Protein AF-A0A2V9PXF9-F1 (afdb_monomer_lite)

Secondary structure (DSSP, 8-state):
-B---EEEETTEEEEEEEETTTTHHHH---B--TTPPPEEETTEEEEE-SS-EEEE----

Radius of gyration: 11.65 Å; chains: 1; bounding box: 27×22×29 Å

Foldseek 3Di:
DWDKDWDADPVDNVGTPDILVVDVVPRTHAAADPPDDWDDDPQKTWDDHDPDIHIDHDDD

Sequence (60 aa):
QPAVLRAFDATDLGRELYNSNQNFSRDKAGKAVKFVVPTVVNGKVYVGTQDELTVYGLLQ

Structure (mmCIF, N/CA/C/O backbone):
data_AF-A0A2V9PXF9-F1
#
_entry.id   AF-A0A2V9PXF9-F1
#
loop_
_atom_site.group_PDB
_atom_site.id
_atom_site.type_symbol
_atom_site.label_atom_id
_atom_site.label_alt_id
_atom_site.label_comp_id
_atom_site.label_asym_id
_atom_site.label_entity_id
_atom_site.label_seq_id
_atom_site.pdbx_PDB_ins_code
_atom_site.Cartn_x
_atom_site.Cartn_y
_atom_site.Cartn_z
_atom_site.occupancy
_atom_site.B_iso_or_equiv
_atom_site.auth_seq_id
_atom_site.auth_comp_id
_atom_site.auth_asym_id
_atom_site.auth_atom_id
_atom_site.pdbx_PDB_model_num
ATOM 1 N N . GLN A 1 1 ? 1.439 -0.425 15.006 1.00 89.75 1 GLN A N 1
ATOM 2 C CA . GLN A 1 1 ? 1.572 0.629 13.980 1.00 89.75 1 GLN A CA 1
ATOM 3 C C . GLN A 1 1 ? 0.728 0.227 12.777 1.00 89.75 1 GLN A C 1
ATOM 5 O O . GLN A 1 1 ? 0.679 -0.974 12.515 1.00 89.75 1 GLN A O 1
ATOM 10 N N . PRO A 1 2 ? 0.018 1.156 12.115 1.00 93.69 2 PRO A N 1
ATOM 11 C CA . PRO A 1 2 ? -0.725 0.858 10.890 1.00 93.69 2 PRO A CA 1
ATOM 12 C C . PRO A 1 2 ? 0.177 0.313 9.783 1.00 93.69 2 PRO A C 1
ATOM 14 O O . PRO A 1 2 ? 1.351 0.687 9.717 1.00 93.69 2 PRO A O 1
ATOM 17 N N . ALA A 1 3 ? -0.364 -0.540 8.916 1.00 95.25 3 ALA A N 1
ATOM 18 C CA . ALA A 1 3 ? 0.280 -0.836 7.641 1.00 95.25 3 ALA A CA 1
ATOM 19 C C . ALA A 1 3 ? 0.294 0.423 6.754 1.00 95.25 3 ALA A C 1
ATOM 21 O O . ALA A 1 3 ? -0.586 1.278 6.858 1.00 95.25 3 ALA A O 1
ATOM 22 N N . VAL A 1 4 ? 1.305 0.541 5.893 1.00 95.62 4 VAL A N 1
ATOM 23 C CA . VAL A 1 4 ? 1.405 1.631 4.916 1.00 95.62 4 VAL A CA 1
ATOM 24 C C . VAL A 1 4 ? 1.470 1.011 3.532 1.00 95.62 4 VAL A C 1
ATOM 26 O O . VAL A 1 4 ? 2.411 0.273 3.237 1.00 95.62 4 VAL A O 1
ATOM 29 N N . LEU A 1 5 ? 0.483 1.314 2.690 1.00 95.56 5 LEU A N 1
ATOM 30 C CA . LEU A 1 5 ? 0.543 0.971 1.277 1.00 95.56 5 LEU A CA 1
ATOM 31 C C . LEU A 1 5 ? 1.334 2.053 0.546 1.00 95.56 5 LEU A C 1
ATOM 33 O O . LEU A 1 5 ? 1.035 3.238 0.683 1.00 95.56 5 LEU A O 1
ATOM 37 N N . ARG A 1 6 ? 2.311 1.635 -0.257 1.00 96.44 6 ARG A N 1
ATOM 38 C CA . ARG A 1 6 ? 3.014 2.489 -1.216 1.00 96.44 6 ARG A CA 1
ATOM 39 C C . ARG A 1 6 ? 2.912 1.864 -2.596 1.00 96.44 6 ARG A C 1
ATOM 41 O O . ARG A 1 6 ? 3.144 0.664 -2.737 1.00 96.44 6 ARG A O 1
ATOM 48 N N . ALA A 1 7 ? 2.569 2.670 -3.587 1.00 95.94 7 ALA A N 1
ATOM 49 C CA . ALA A 1 7 ? 2.547 2.277 -4.986 1.00 95.94 7 ALA A CA 1
ATOM 50 C C . ALA A 1 7 ? 3.537 3.144 -5.761 1.00 95.94 7 ALA A C 1
ATOM 52 O O . ALA A 1 7 ? 3.585 4.358 -5.568 1.00 95.94 7 ALA A O 1
ATOM 53 N N . PHE A 1 8 ? 4.301 2.515 -6.646 1.00 97.31 8 PHE A N 1
ATOM 54 C CA . PHE A 1 8 ? 5.329 3.152 -7.465 1.00 97.31 8 PHE A CA 1
ATOM 55 C C . PHE A 1 8 ? 5.049 2.894 -8.939 1.00 97.31 8 PHE A C 1
ATOM 57 O O . PHE A 1 8 ? 4.323 1.956 -9.283 1.00 97.31 8 PHE A O 1
ATOM 64 N N . ASP A 1 9 ? 5.641 3.713 -9.800 1.00 97.12 9 ASP A N 1
ATOM 65 C CA . ASP A 1 9 ? 5.726 3.392 -11.216 1.00 97.12 9 ASP A CA 1
ATOM 66 C C . ASP A 1 9 ? 6.563 2.115 -11.394 1.00 97.12 9 ASP A C 1
ATOM 68 O O . ASP A 1 9 ? 7.668 1.994 -10.863 1.00 97.12 9 ASP A O 1
ATOM 72 N N . ALA A 1 10 ? 6.027 1.136 -12.125 1.00 96.25 10 ALA A N 1
ATOM 73 C CA . ALA A 1 10 ? 6.695 -0.145 -12.343 1.00 96.25 10 ALA A CA 1
ATOM 74 C C . ALA A 1 10 ? 7.982 -0.014 -13.178 1.00 96.25 10 ALA A C 1
ATOM 76 O O . ALA A 1 10 ? 8.814 -0.919 -13.157 1.00 96.25 10 ALA A O 1
ATOM 77 N N . THR A 1 11 ? 8.140 1.092 -13.911 1.00 98.38 11 THR A N 1
ATOM 78 C CA . THR A 1 11 ? 9.325 1.382 -14.729 1.00 98.38 11 THR A CA 1
ATOM 79 C C . THR A 1 11 ? 10.342 2.286 -14.032 1.00 98.38 11 THR A C 1
ATOM 81 O O . THR A 1 11 ? 11.499 2.320 -14.447 1.00 98.38 11 THR A O 1
ATOM 84 N N . ASP A 1 12 ? 9.940 2.974 -12.959 1.00 97.62 12 ASP A N 1
ATOM 85 C CA . ASP A 1 12 ? 10.785 3.893 -12.194 1.00 97.62 12 ASP A CA 1
ATOM 86 C C . ASP A 1 12 ? 10.388 3.913 -10.706 1.00 97.62 12 ASP A C 1
ATOM 88 O O . ASP A 1 12 ? 9.450 4.593 -10.287 1.00 97.62 12 ASP A O 1
ATOM 92 N N . LEU A 1 13 ? 11.160 3.212 -9.870 1.00 96.12 13 LEU A N 1
ATOM 93 C CA . LEU A 1 13 ? 10.941 3.178 -8.418 1.00 96.12 13 LEU A CA 1
ATOM 94 C C . LEU A 1 13 ? 11.257 4.512 -7.717 1.00 96.12 13 LEU A C 1
ATOM 96 O O . LEU A 1 13 ? 10.914 4.673 -6.545 1.00 96.12 13 LEU A O 1
ATOM 100 N N . GLY A 1 14 ? 11.881 5.476 -8.406 1.00 98.00 14 GLY A N 1
ATOM 101 C CA . GLY A 1 14 ? 12.027 6.849 -7.921 1.00 98.00 14 GLY A CA 1
ATOM 102 C C . GLY A 1 14 ? 10.708 7.627 -7.920 1.00 98.00 14 GLY A C 1
ATOM 103 O O . GLY A 1 14 ? 10.592 8.647 -7.237 1.00 98.00 14 GLY A O 1
ATOM 104 N N . ARG A 1 15 ? 9.690 7.136 -8.638 1.00 98.00 15 ARG A N 1
ATOM 105 C CA . ARG A 1 15 ? 8.382 7.774 -8.784 1.00 98.00 15 ARG A CA 1
ATOM 106 C C . ARG A 1 15 ? 7.316 7.070 -7.937 1.00 98.00 15 ARG A C 1
ATOM 108 O O . ARG A 1 15 ? 6.683 6.108 -8.370 1.00 98.00 15 ARG A O 1
ATOM 115 N N . GLU A 1 16 ? 7.067 7.583 -6.730 1.00 97.38 16 GLU A N 1
ATOM 116 C CA . GLU A 1 16 ? 5.925 7.161 -5.898 1.00 97.38 16 GLU A CA 1
ATOM 117 C C . GLU A 1 16 ? 4.616 7.727 -6.484 1.00 97.38 16 GLU A C 1
ATOM 119 O O . GLU A 1 16 ? 4.474 8.936 -6.668 1.00 97.38 16 GLU A O 1
ATOM 124 N N . LEU A 1 17 ? 3.659 6.851 -6.797 1.00 95.38 17 LEU A N 1
ATOM 125 C CA . LEU A 1 17 ? 2.345 7.211 -7.342 1.00 95.38 17 LEU A CA 1
ATOM 126 C C . LEU A 1 17 ? 1.321 7.467 -6.235 1.00 95.38 17 LEU A C 1
ATOM 128 O O . LEU A 1 17 ? 0.445 8.316 -6.377 1.00 95.38 17 LEU A O 1
ATOM 132 N N . TYR A 1 18 ? 1.412 6.709 -5.143 1.00 96.06 18 TYR A N 1
ATOM 133 C CA . TYR A 1 18 ? 0.472 6.785 -4.033 1.00 96.06 18 TYR A CA 1
ATOM 134 C C . TYR A 1 18 ? 1.096 6.264 -2.741 1.00 96.06 18 TYR A C 1
ATOM 136 O O . TYR A 1 18 ? 1.869 5.304 -2.749 1.00 96.06 18 TYR A O 1
ATOM 144 N N . ASN A 1 19 ? 0.693 6.859 -1.621 1.00 96.38 19 ASN A N 1
ATOM 145 C CA . ASN A 1 19 ? 1.040 6.402 -0.285 1.00 96.38 19 ASN A CA 1
ATOM 146 C C . ASN A 1 19 ? -0.144 6.624 0.658 1.00 96.38 19 ASN A C 1
ATOM 148 O O . ASN A 1 19 ? -0.668 7.733 0.740 1.00 96.38 19 ASN A O 1
ATOM 152 N N . SER A 1 20 ? -0.540 5.598 1.412 1.00 96.50 20 SER A N 1
ATOM 153 C CA . SER A 1 20 ? -1.697 5.667 2.317 1.00 96.50 20 SER A CA 1
ATOM 154 C C . SER A 1 20 ? -1.546 6.685 3.457 1.00 96.50 20 SER A C 1
ATOM 156 O O . SER A 1 20 ? -2.518 7.018 4.130 1.00 96.50 20 SER A O 1
ATOM 158 N N . ASN A 1 21 ? -0.344 7.225 3.677 1.00 96.25 21 ASN A N 1
ATOM 159 C CA . ASN A 1 21 ? -0.117 8.330 4.608 1.00 96.25 21 ASN A CA 1
ATOM 160 C C . ASN A 1 21 ? -0.399 9.717 4.004 1.00 96.25 21 ASN A C 1
ATOM 162 O O . ASN A 1 21 ? -0.480 10.677 4.766 1.00 96.25 21 ASN A O 1
ATOM 166 N N . GLN A 1 22 ? -0.565 9.849 2.681 1.00 95.50 22 GLN A N 1
ATOM 167 C CA . GLN A 1 22 ? -0.890 11.130 2.029 1.00 95.50 22 GLN A CA 1
ATOM 168 C C . GLN A 1 22 ? -2.234 11.691 2.514 1.00 95.50 22 GLN A C 1
ATOM 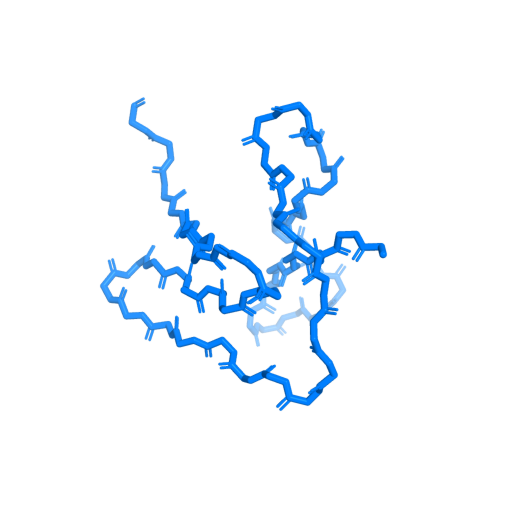170 O O . GLN A 1 22 ? -2.381 12.901 2.655 1.00 95.50 22 GLN A O 1
ATOM 175 N N . ASN A 1 23 ? -3.200 10.816 2.814 1.00 95.94 23 ASN A N 1
ATOM 176 C CA . ASN A 1 23 ? -4.455 11.179 3.464 1.00 95.94 23 ASN A CA 1
ATOM 177 C C . ASN A 1 23 ? -4.798 10.168 4.565 1.00 95.94 23 ASN A C 1
ATOM 179 O O . ASN A 1 23 ? -5.656 9.300 4.411 1.00 95.94 23 ASN A O 1
ATO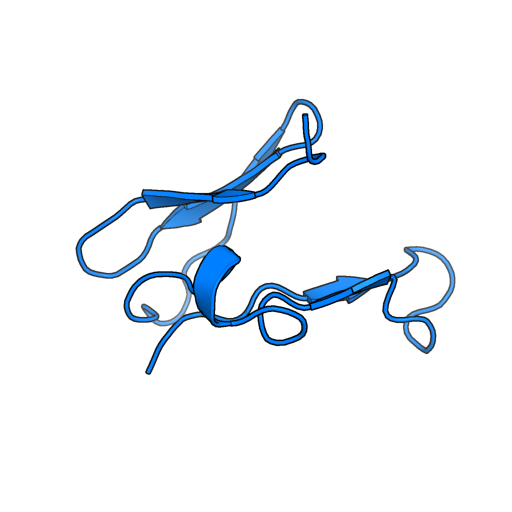M 183 N N . PHE A 1 24 ? -4.111 10.295 5.697 1.00 94.38 24 PHE A N 1
ATOM 184 C CA . PHE A 1 24 ? -4.211 9.337 6.794 1.00 94.38 24 PHE A CA 1
ATOM 185 C C . PHE A 1 24 ? -5.631 9.183 7.366 1.00 94.38 24 PHE A C 1
ATOM 187 O O . PHE A 1 24 ? -5.983 8.102 7.820 1.00 94.38 24 PHE A O 1
ATOM 194 N N . SER A 1 25 ? -6.476 10.219 7.358 1.00 95.75 25 SER A N 1
ATOM 195 C CA . SER A 1 25 ? -7.840 10.088 7.895 1.00 95.75 25 SER A CA 1
ATOM 196 C C . SER A 1 25 ? -8.726 9.176 7.044 1.00 95.75 25 SER A C 1
ATOM 198 O O . SER A 1 25 ? -9.603 8.513 7.592 1.00 95.75 25 SER A O 1
ATOM 200 N N . ARG A 1 26 ? -8.485 9.122 5.729 1.00 95.12 26 ARG A N 1
ATOM 201 C CA . ARG A 1 26 ? -9.265 8.327 4.771 1.00 95.12 26 ARG A CA 1
ATOM 202 C C . ARG A 1 26 ? -8.616 6.983 4.435 1.00 95.12 26 ARG A C 1
ATOM 204 O O . ARG A 1 26 ? -9.330 6.009 4.240 1.00 95.12 26 ARG A O 1
ATOM 211 N N . ASP A 1 27 ? -7.286 6.935 4.370 1.00 96.62 27 ASP A N 1
ATOM 212 C CA . ASP A 1 27 ? -6.521 5.808 3.810 1.00 96.62 27 ASP A CA 1
ATOM 213 C C . ASP A 1 27 ? -5.789 4.941 4.848 1.00 96.62 27 ASP A C 1
ATOM 215 O O . ASP A 1 27 ? -5.094 3.980 4.495 1.00 96.62 27 ASP A O 1
ATOM 219 N N . LYS A 1 28 ? -5.903 5.265 6.139 1.00 96.50 28 LYS A N 1
ATOM 220 C CA . LYS A 1 28 ? -5.255 4.497 7.208 1.00 96.50 28 LYS A CA 1
ATOM 221 C C . LYS A 1 28 ? -5.751 3.046 7.225 1.00 96.50 28 LYS A C 1
ATOM 223 O O . LYS A 1 28 ? -6.934 2.799 7.426 1.00 96.50 2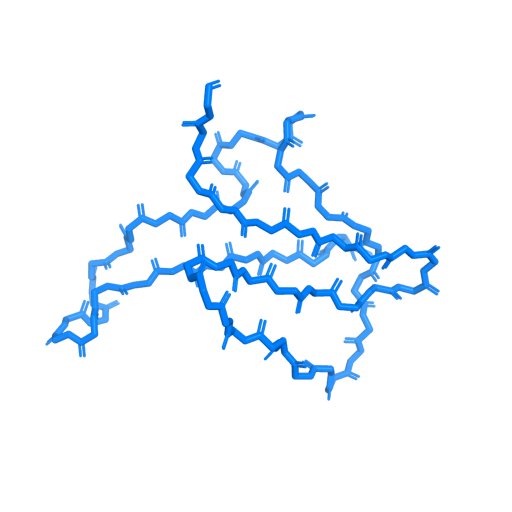8 LYS A O 1
ATOM 228 N N . ALA A 1 29 ? -4.811 2.106 7.119 1.00 96.06 29 ALA A N 1
ATOM 229 C CA . ALA A 1 29 ? -5.046 0.684 7.367 1.00 96.06 29 ALA A CA 1
ATOM 230 C C . ALA A 1 29 ? -5.041 0.324 8.862 1.00 96.06 29 ALA A C 1
ATOM 232 O O . ALA A 1 29 ? -4.537 1.064 9.719 1.00 96.06 29 ALA A O 1
ATOM 233 N N . GLY A 1 30 ? -5.502 -0.889 9.149 1.00 96.19 30 GLY A N 1
ATOM 234 C CA . GLY A 1 30 ? -5.348 -1.563 10.429 1.00 96.19 30 GLY A CA 1
ATOM 235 C C . GLY A 1 30 ? -3.895 -1.871 10.803 1.00 96.19 30 GLY A C 1
ATOM 236 O O . GLY A 1 30 ? -2.923 -1.534 10.112 1.00 96.19 30 GLY A O 1
ATOM 237 N N . LYS A 1 31 ? -3.722 -2.498 11.971 1.00 97.12 31 LYS A N 1
ATOM 238 C CA . LYS A 1 31 ? -2.393 -2.762 12.545 1.00 97.12 31 LYS A CA 1
ATOM 239 C C . LYS A 1 31 ? -1.618 -3.772 11.695 1.00 97.12 31 LYS A C 1
ATOM 241 O O . LYS A 1 31 ? -2.114 -4.853 11.392 1.00 97.12 31 LYS A O 1
ATOM 246 N N . ALA A 1 32 ? -0.376 -3.431 11.356 1.00 94.94 32 ALA A N 1
ATOM 247 C CA . ALA A 1 32 ? 0.472 -4.257 10.508 1.00 94.94 32 ALA A CA 1
ATOM 248 C C . ALA A 1 32 ? 0.797 -5.618 11.145 1.00 94.94 32 ALA A C 1
ATOM 250 O O . ALA A 1 32 ? 1.155 -5.698 12.322 1.00 94.94 32 ALA A O 1
ATOM 251 N N . VAL A 1 33 ? 0.765 -6.665 10.320 1.00 95.19 33 VAL A N 1
ATOM 252 C CA . VAL A 1 33 ? 1.254 -8.011 10.640 1.00 95.19 33 VAL A CA 1
ATOM 253 C C . VAL A 1 33 ? 2.518 -8.265 9.813 1.00 95.19 33 VAL A C 1
ATOM 255 O O . VAL A 1 33 ? 2.589 -7.900 8.639 1.00 95.19 33 VAL A O 1
ATOM 258 N N . LYS A 1 34 ? 3.554 -8.849 10.423 1.00 92.00 34 LYS A N 1
ATOM 259 C CA . LYS A 1 34 ? 4.821 -9.117 9.726 1.00 92.00 34 LYS A CA 1
ATOM 260 C C . LYS A 1 34 ? 4.646 -10.212 8.672 1.00 92.00 34 LYS A C 1
ATOM 262 O O . LYS A 1 34 ? 3.932 -11.179 8.906 1.00 92.00 34 LYS A O 1
ATOM 267 N N . PHE A 1 35 ? 5.361 -10.066 7.556 1.00 90.38 35 PHE A N 1
ATOM 268 C CA . PHE A 1 35 ? 5.429 -11.046 6.461 1.00 90.38 35 PHE A CA 1
ATOM 269 C C . PHE A 1 35 ? 4.092 -11.351 5.764 1.00 90.38 35 PHE A C 1
ATOM 271 O O . PHE A 1 35 ? 3.975 -12.362 5.077 1.00 90.38 35 PHE A O 1
ATOM 278 N N . VAL A 1 36 ? 3.093 -10.474 5.897 1.00 90.38 36 VAL A N 1
ATOM 279 C CA . VAL A 1 36 ? 1.858 -10.573 5.112 1.00 90.38 36 VAL A CA 1
ATOM 280 C C . VAL A 1 36 ? 2.106 -10.057 3.699 1.00 90.38 36 VAL A C 1
ATOM 282 O O . VAL A 1 36 ? 2.645 -8.965 3.514 1.00 90.38 36 VAL A O 1
ATOM 285 N N . VAL A 1 37 ? 1.690 -10.842 2.707 1.00 94.12 37 VAL A N 1
ATOM 286 C CA . VAL A 1 37 ? 1.756 -10.474 1.290 1.00 94.12 37 VAL A CA 1
ATOM 287 C C . VAL A 1 37 ? 0.386 -9.939 0.859 1.00 94.12 37 VAL A C 1
ATOM 289 O O . VAL A 1 37 ? -0.605 -10.662 0.989 1.00 94.12 37 VAL A O 1
ATOM 292 N N . PRO A 1 38 ? 0.284 -8.689 0.369 1.00 95.31 38 PRO A N 1
ATOM 293 C CA . PRO A 1 38 ? -0.974 -8.166 -0.146 1.00 95.31 38 PRO A CA 1
ATOM 294 C C . PRO A 1 38 ? -1.352 -8.859 -1.460 1.00 95.31 38 PRO A C 1
ATOM 296 O O . PRO A 1 38 ? -0.487 -9.216 -2.259 1.00 95.31 38 PRO A O 1
ATOM 299 N N . THR A 1 39 ? -2.650 -9.021 -1.710 1.00 97.38 39 THR A N 1
ATOM 300 C CA . THR A 1 39 ? -3.153 -9.550 -2.990 1.00 97.38 39 THR A CA 1
ATOM 301 C C . THR A 1 39 ? -3.599 -8.398 -3.879 1.00 97.38 39 THR A C 1
ATOM 303 O O . THR A 1 39 ? -4.305 -7.506 -3.414 1.00 97.38 39 THR A O 1
ATOM 306 N N . VAL A 1 40 ? -3.213 -8.410 -5.156 1.00 96.69 40 VAL A N 1
ATOM 307 C CA . VAL A 1 40 ? -3.620 -7.391 -6.135 1.00 96.69 40 VAL A CA 1
ATOM 308 C C . VAL A 1 40 ? -4.463 -8.046 -7.218 1.00 96.69 40 VAL A C 1
ATOM 310 O O . VAL A 1 40 ? -4.000 -8.961 -7.893 1.00 96.69 40 VAL A O 1
ATOM 313 N N . VAL A 1 41 ? -5.704 -7.589 -7.385 1.00 97.81 41 VAL A N 1
ATOM 314 C CA . VAL A 1 41 ? -6.620 -8.119 -8.405 1.00 97.81 41 VAL A CA 1
ATOM 315 C C . VAL A 1 41 ? -7.662 -7.072 -8.789 1.00 97.81 41 VAL A C 1
ATOM 317 O O . VAL A 1 41 ? -8.120 -6.307 -7.942 1.00 97.81 41 VAL A O 1
ATOM 320 N N . ASN A 1 42 ? -8.035 -7.020 -10.072 1.00 95.94 42 ASN A N 1
ATOM 321 C CA . ASN A 1 42 ? -9.078 -6.132 -10.608 1.00 95.94 42 ASN A CA 1
ATOM 322 C C . ASN A 1 42 ? -8.923 -4.654 -10.190 1.00 95.94 42 ASN A C 1
ATOM 324 O O . ASN A 1 42 ? -9.896 -3.997 -9.823 1.00 95.94 42 ASN A O 1
ATOM 328 N N . GLY A 1 43 ? -7.687 -4.140 -10.201 1.00 94.69 43 GLY A N 1
ATOM 329 C CA . GLY A 1 43 ? -7.390 -2.749 -9.834 1.00 94.69 43 GLY A CA 1
ATOM 330 C C . GLY A 1 43 ? -7.505 -2.439 -8.337 1.00 94.69 43 GLY A C 1
ATOM 331 O O . GLY A 1 43 ? -7.592 -1.269 -7.968 1.00 94.69 43 GLY A O 1
ATOM 332 N N . LYS A 1 44 ? -7.523 -3.463 -7.476 1.00 96.88 44 LYS A N 1
ATOM 333 C CA . LYS A 1 44 ? -7.601 -3.323 -6.019 1.00 96.88 44 LYS A CA 1
ATOM 334 C C . LYS A 1 44 ? -6.436 -4.012 -5.321 1.00 96.88 44 LYS A C 1
ATOM 336 O O . LYS A 1 44 ? -5.963 -5.050 -5.782 1.00 96.88 44 LYS A O 1
ATOM 341 N N . VAL A 1 45 ? -6.016 -3.451 -4.189 1.00 97.44 45 VAL A N 1
ATOM 342 C CA . VAL A 1 45 ? -4.989 -4.017 -3.303 1.00 97.44 45 VAL A CA 1
ATOM 343 C C . VAL A 1 45 ? -5.638 -4.415 -1.985 1.00 97.44 45 VAL A C 1
ATOM 345 O O . VAL A 1 45 ? -6.208 -3.578 -1.291 1.00 97.44 45 VAL A O 1
ATOM 348 N N . TYR A 1 46 ? -5.535 -5.692 -1.642 1.00 97.62 46 TYR A N 1
ATOM 349 C CA . TYR A 1 46 ? -6.120 -6.297 -0.453 1.00 97.62 4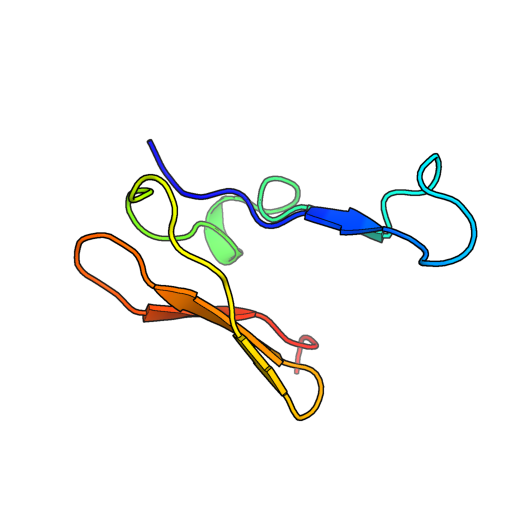6 TYR A CA 1
ATOM 350 C C . TYR A 1 46 ? -5.019 -6.534 0.578 1.00 97.62 46 TYR A C 1
ATOM 352 O O . TYR A 1 46 ? -4.089 -7.308 0.333 1.00 97.62 46 TYR A O 1
ATOM 360 N N . VAL A 1 47 ? -5.119 -5.865 1.725 1.00 97.06 47 VAL A N 1
ATOM 361 C CA . VAL A 1 47 ? -4.124 -5.898 2.799 1.00 97.06 47 VAL A CA 1
ATOM 362 C C . VAL A 1 47 ? -4.751 -6.518 4.042 1.00 97.06 47 VAL A C 1
ATOM 364 O O . VAL A 1 47 ? -5.601 -5.910 4.691 1.00 97.06 47 VAL A O 1
ATOM 367 N N . GLY A 1 48 ? -4.324 -7.735 4.382 1.00 96.44 48 GLY A N 1
ATOM 368 C CA . GLY A 1 48 ? -4.670 -8.353 5.660 1.00 96.44 48 GLY A CA 1
ATOM 369 C C . GLY A 1 48 ? -3.926 -7.664 6.801 1.00 96.44 48 GLY A C 1
ATOM 370 O O . GLY A 1 48 ? -2.696 -7.582 6.786 1.00 96.44 48 GLY A O 1
ATOM 371 N N . THR A 1 49 ? -4.665 -7.161 7.782 1.00 96.12 49 THR A N 1
ATOM 372 C CA . THR A 1 49 ? -4.116 -6.562 9.003 1.00 96.12 49 THR A CA 1
ATOM 373 C C . THR A 1 49 ? -4.480 -7.431 10.211 1.00 96.12 49 THR A C 1
ATOM 375 O O . THR A 1 49 ? -5.036 -8.516 10.052 1.00 96.12 49 THR A O 1
ATOM 378 N N . GLN A 1 50 ? -4.114 -7.013 11.423 1.00 96.75 50 GLN A N 1
ATOM 379 C CA . GLN A 1 50 ? -4.310 -7.826 12.626 1.00 96.75 50 GLN A CA 1
ATOM 380 C C . GLN A 1 50 ? -5.786 -8.167 12.902 1.00 96.75 50 GLN A C 1
ATOM 382 O O . GLN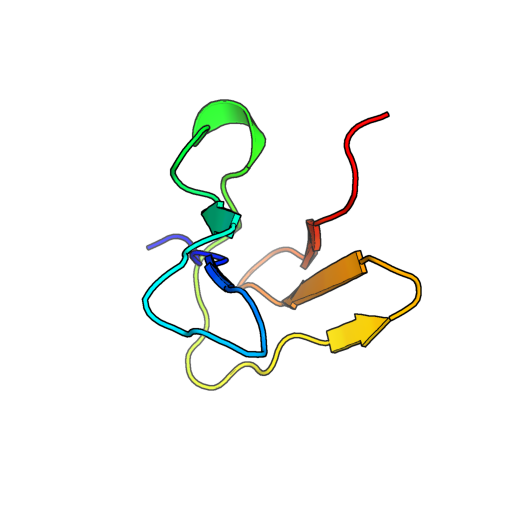 A 1 50 ? -6.078 -9.261 13.379 1.00 96.75 50 GLN A O 1
ATOM 387 N N . ASP A 1 51 ? -6.686 -7.224 12.647 1.00 95.75 51 ASP A N 1
ATOM 388 C CA . ASP A 1 51 ? -8.092 -7.263 13.053 1.00 95.75 51 ASP A CA 1
ATOM 389 C C . ASP A 1 51 ? -9.070 -6.881 11.929 1.00 95.75 51 ASP A C 1
ATOM 391 O O . ASP A 1 51 ? -10.281 -7.008 12.101 1.00 95.75 51 ASP A O 1
ATOM 395 N N . GLU A 1 52 ? -8.568 -6.477 10.760 1.00 95.88 52 GLU A N 1
ATOM 396 C CA . GLU A 1 52 ? -9.393 -6.090 9.614 1.00 95.88 52 GLU A CA 1
ATOM 397 C C . GLU A 1 52 ? -8.719 -6.381 8.261 1.00 95.88 52 GLU A C 1
ATOM 399 O O . GLU A 1 52 ? -7.498 -6.547 8.156 1.00 95.88 52 GLU A O 1
ATOM 404 N N . LEU A 1 53 ? -9.526 -6.403 7.199 1.00 96.31 53 LEU A N 1
ATOM 405 C CA . LEU A 1 53 ? -9.070 -6.380 5.811 1.00 96.31 53 LEU A CA 1
ATOM 406 C C . LEU A 1 53 ? -9.200 -4.952 5.269 1.00 96.31 53 LEU A C 1
ATOM 408 O O . LEU A 1 53 ? -10.314 -4.464 5.086 1.00 96.31 53 LEU A O 1
ATOM 412 N N . THR A 1 54 ? -8.080 -4.304 4.955 1.00 96.69 54 THR A N 1
ATOM 413 C CA . THR A 1 54 ? -8.082 -2.996 4.287 1.00 96.69 54 THR A CA 1
ATOM 414 C C . THR A 1 54 ? -7.993 -3.197 2.773 1.00 96.69 54 THR A C 1
ATOM 416 O O . THR A 1 54 ? -7.127 -3.930 2.290 1.00 96.69 54 THR A O 1
ATOM 419 N N . VAL A 1 55 ? -8.877 -2.551 2.006 1.00 96.88 55 VAL A N 1
ATOM 420 C CA . VAL A 1 55 ? -8.908 -2.651 0.537 1.00 96.88 55 VAL A CA 1
ATOM 421 C C . VAL A 1 55 ? -8.713 -1.274 -0.083 1.00 96.88 55 VAL A C 1
ATOM 423 O O . VAL A 1 55 ? -9.485 -0.357 0.181 1.00 96.88 55 VAL A O 1
ATOM 426 N N . TYR A 1 56 ? -7.707 -1.150 -0.943 1.00 96.94 56 TYR A N 1
ATOM 427 C CA . TYR A 1 56 ? -7.398 0.072 -1.683 1.00 96.94 56 TYR A CA 1
ATOM 428 C C . TYR A 1 56 ? -7.808 -0.058 -3.149 1.00 96.94 56 TYR A C 1
ATOM 430 O O . TYR A 1 56 ? -7.694 -1.136 -3.732 1.00 96.94 56 TYR A O 1
ATOM 438 N N . GLY A 1 57 ? -8.246 1.044 -3.757 1.00 95.12 57 GLY A N 1
ATOM 439 C CA . GLY A 1 57 ? -8.628 1.131 -5.166 1.00 95.12 57 GLY A CA 1
ATOM 440 C C . GLY A 1 57 ? -8.825 2.583 -5.604 1.00 95.12 57 GLY A C 1
ATOM 441 O O . GLY A 1 57 ? -8.561 3.509 -4.835 1.00 95.12 57 GLY A O 1
ATOM 442 N N . LEU A 1 58 ? -9.284 2.781 -6.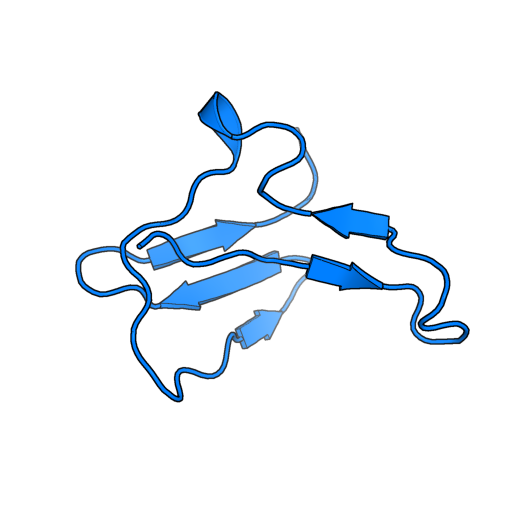840 1.00 92.88 58 LEU A N 1
ATOM 443 C CA . LEU A 1 58 ? -9.637 4.109 -7.350 1.00 92.88 58 LEU A CA 1
ATOM 444 C C . LEU A 1 58 ? -10.763 4.733 -6.511 1.00 92.88 58 LEU A C 1
ATOM 446 O O . LEU A 1 58 ? -11.701 4.040 -6.116 1.00 92.88 58 LEU A O 1
ATOM 450 N N . LEU A 1 59 ? -10.660 6.040 -6.256 1.00 88.12 59 LEU A N 1
ATOM 451 C CA . LEU A 1 59 ? -11.715 6.806 -5.594 1.00 88.12 59 LEU A CA 1
ATOM 452 C C . LEU A 1 59 ? -12.922 6.912 -6.540 1.00 88.12 59 LEU A C 1
ATOM 454 O O . LEU A 1 59 ? -12.735 7.197 -7.725 1.00 88.12 59 LEU A O 1
ATOM 458 N N . GLN A 1 60 ? -14.123 6.662 -6.020 1.00 77.94 60 GLN A N 1
ATOM 459 C CA . GLN A 1 60 ? -15.394 6.838 -6.731 1.00 77.94 60 GLN A CA 1
ATOM 460 C C . GLN A 1 60 ? -16.096 8.111 -6.273 1.00 77.94 60 GLN A C 1
ATOM 462 O O . GLN A 1 60 ? -15.940 8.457 -5.079 1.00 77.94 60 GLN A O 1
#

pLDDT: mean 95.4, std 3.03, range [77.94, 98.38]